Protein AF-A0A973BAA7-F1 (afdb_monomer)

pLDDT: mean 79.12, std 14.52, range [35.84, 94.5]

Secondary structure (DSSP, 8-state):
-HHHHHHHHHHHHHH-S-B---HHHHHHHHHHHHHHSSS-EEEEEETT-SSEEEEE----TT---S----GGGEEEEEEESEEEEEE-SSGGG-EEEEEE--HHHHHHHHHHH---EEEE-SSEEEEESB-

Foldseek 3Di:
DVVVVVVLVVLQVVPFPDFFDDPVLVLQLLVLCVVVDVFAKKWWDFSVDPDIDIDTRHNCPDDDDDDDPPLSGTFKIKRFQWDWDFDDPDPVPGDTDIDGDDQVVSVVSSVVSHDFDWDDDPTMIMTGRGD

Sequence (131 aa):
MERIDQKLDQLIKESFSASFMNNTKWLKLVERLTDAFDNPYVDYKLVTSSKIDNCFLFNDYYNWFYEPILFKEVEWVCFPKECEIIHGRRITRKIKKNYTQDIDQIEQIILEIGQFILEKTDDYLKVYAYR

Structure (mmCIF, N/CA/C/O backbone):
data_AF-A0A973BAA7-F1
#
_entry.id   AF-A0A973BAA7-F1
#
loop_
_atom_site.group_PDB
_atom_site.id
_atom_site.type_symbol
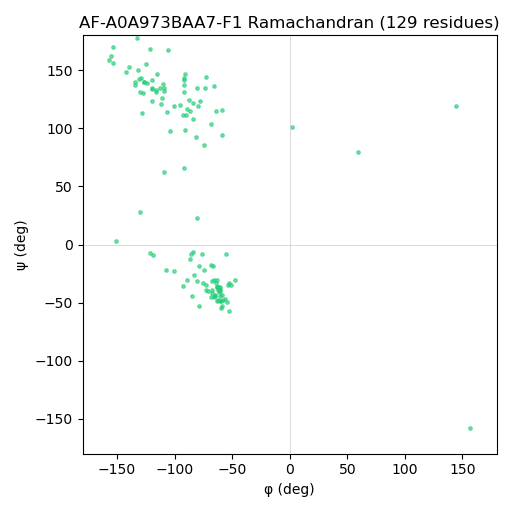_atom_site.label_atom_id
_atom_site.label_alt_id
_atom_site.label_comp_id
_atom_site.label_asym_id
_atom_site.label_entity_id
_atom_site.label_seq_id
_atom_site.pdbx_PDB_ins_code
_atom_site.Cartn_x
_atom_site.Cartn_y
_atom_site.Cartn_z
_atom_site.occupancy
_atom_site.B_iso_or_equiv
_atom_site.auth_seq_id
_atom_site.auth_comp_id
_atom_site.auth_asym_id
_atom_site.auth_atom_id
_atom_site.pdbx_PDB_model_num
ATOM 1 N N . MET A 1 1 ? -7.834 21.870 12.828 1.00 53.56 1 MET A N 1
ATOM 2 C CA . MET A 1 1 ? -7.253 20.514 12.754 1.00 53.56 1 MET A CA 1
ATOM 3 C C . MET A 1 1 ? -8.026 19.536 13.624 1.00 53.56 1 MET A C 1
ATOM 5 O O . MET A 1 1 ? -8.639 18.650 13.058 1.00 53.56 1 MET A O 1
ATOM 9 N N . GLU A 1 2 ? -8.161 19.773 14.931 1.00 56.31 2 GLU A N 1
ATOM 10 C CA . GLU A 1 2 ? -8.817 18.853 15.891 1.00 56.31 2 GLU A CA 1
ATOM 11 C C . GLU A 1 2 ? -10.242 18.384 15.509 1.00 56.31 2 GLU A C 1
ATOM 13 O O . GLU A 1 2 ? -10.629 17.244 15.742 1.00 56.31 2 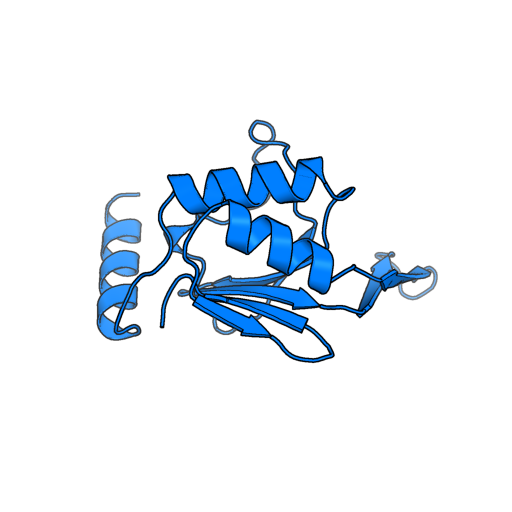GLU A O 1
ATOM 18 N N . ARG A 1 3 ? -11.020 19.241 14.836 1.00 58.44 3 ARG A N 1
ATOM 19 C CA . ARG A 1 3 ? -12.396 18.944 14.398 1.00 58.44 3 ARG A CA 1
ATOM 20 C C . ARG A 1 3 ? -12.491 18.081 13.128 1.00 58.44 3 ARG A C 1
ATOM 22 O O . ARG A 1 3 ? -13.567 17.568 12.835 1.00 58.44 3 ARG A O 1
ATOM 29 N N . ILE A 1 4 ? -11.412 17.992 12.347 1.00 64.25 4 ILE A N 1
ATOM 30 C CA . ILE A 1 4 ? -11.328 17.158 11.134 1.00 64.25 4 ILE A CA 1
ATOM 31 C C . ILE A 1 4 ? -10.937 15.737 11.542 1.00 64.25 4 ILE A C 1
ATOM 33 O O . ILE A 1 4 ? -11.614 14.797 11.138 1.00 64.25 4 ILE A O 1
ATOM 37 N N . ASP A 1 5 ? -9.959 15.603 12.441 1.00 69.69 5 ASP A N 1
ATOM 38 C CA . ASP A 1 5 ? -9.532 14.306 12.981 1.00 69.69 5 ASP A CA 1
ATOM 39 C C . ASP A 1 5 ? -10.678 13.566 13.683 1.00 69.69 5 ASP A C 1
ATOM 41 O O . ASP A 1 5 ? -10.910 12.393 13.417 1.00 69.69 5 ASP A O 1
ATOM 45 N N . GLN A 1 6 ? -11.477 14.262 14.499 1.00 74.38 6 GLN A N 1
ATOM 46 C CA . GLN A 1 6 ? -12.632 13.650 15.172 1.00 74.38 6 GLN A CA 1
ATOM 47 C C . GLN A 1 6 ? -13.698 13.136 14.193 1.00 74.38 6 GLN A C 1
ATOM 49 O O . GLN A 1 6 ? -14.319 12.103 14.437 1.00 74.38 6 GLN A O 1
ATOM 54 N N . LYS A 1 7 ? -13.916 13.849 13.080 1.00 79.62 7 LYS A N 1
ATOM 55 C CA . LYS A 1 7 ? -14.859 13.420 12.037 1.00 79.62 7 LYS A CA 1
ATOM 56 C C . LYS A 1 7 ? -14.329 12.218 11.266 1.00 79.62 7 LYS A C 1
ATOM 58 O O . LYS A 1 7 ? -15.108 11.323 10.955 1.00 79.62 7 LYS A O 1
ATOM 63 N N . LEU A 1 8 ? -13.029 12.199 10.977 1.00 79.81 8 LEU A N 1
ATOM 64 C CA . LEU A 1 8 ? -12.367 11.075 10.327 1.00 79.81 8 LEU A CA 1
ATOM 65 C C . LEU A 1 8 ? -12.434 9.823 11.208 1.00 79.81 8 LEU A C 1
ATOM 67 O O . LEU A 1 8 ? -12.871 8.777 10.743 1.00 79.81 8 LEU A O 1
ATOM 71 N N . ASP A 1 9 ? -12.094 9.945 12.492 1.00 81.00 9 ASP A N 1
ATOM 72 C CA . ASP A 1 9 ? -12.150 8.836 13.447 1.00 81.00 9 ASP A CA 1
ATOM 73 C C . ASP A 1 9 ? -13.575 8.274 13.589 1.00 81.00 9 ASP A C 1
ATOM 75 O O . ASP A 1 9 ? -13.758 7.062 13.713 1.00 81.00 9 ASP A O 1
ATOM 79 N N . GLN A 1 10 ? -14.597 9.137 13.565 1.00 84.25 10 GLN A N 1
ATOM 80 C CA . GLN A 1 10 ? -15.991 8.699 13.593 1.00 84.25 10 GLN A CA 1
ATOM 81 C C . GLN A 1 10 ? -16.388 7.976 12.301 1.00 84.25 10 GLN A C 1
ATOM 83 O O . GLN A 1 10 ? -16.960 6.891 12.366 1.00 84.25 10 GLN A O 1
ATOM 88 N N . LEU A 1 11 ? -16.024 8.524 11.140 1.00 84.19 11 LEU A N 1
ATOM 89 C CA . LEU A 1 11 ? -16.315 7.907 9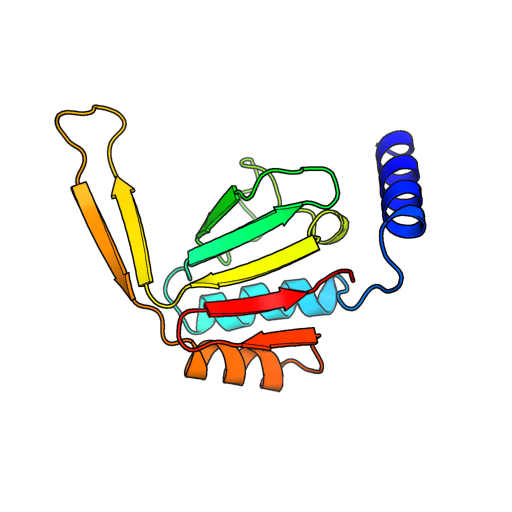.848 1.00 84.19 11 LEU A CA 1
ATOM 90 C C . LEU A 1 11 ? -15.629 6.542 9.703 1.00 84.19 11 LEU A C 1
ATOM 92 O O . LEU A 1 11 ? -16.250 5.601 9.210 1.00 84.19 11 LEU A O 1
ATOM 96 N N . ILE A 1 12 ? -14.391 6.411 10.193 1.00 84.12 12 ILE A N 1
ATOM 97 C CA . ILE A 1 12 ? -13.673 5.133 10.238 1.00 84.12 12 ILE A CA 1
ATOM 98 C C . ILE A 1 12 ? -14.447 4.116 11.083 1.00 84.12 12 ILE A C 1
ATOM 100 O O . ILE A 1 12 ? -14.668 2.996 10.635 1.00 84.12 12 ILE A O 1
ATOM 104 N N . LYS A 1 13 ? -14.892 4.506 12.285 1.00 84.12 13 LYS A N 1
ATOM 105 C CA . LYS A 1 13 ? -15.651 3.622 13.189 1.00 84.12 13 LYS A CA 1
ATOM 106 C C . LYS A 1 13 ? -17.005 3.192 12.627 1.00 84.12 13 LYS A C 1
ATOM 108 O O . LYS A 1 13 ? -17.466 2.103 12.945 1.00 84.12 13 LYS A O 1
ATOM 113 N N . GLU A 1 14 ? -17.659 4.056 11.856 1.00 86.31 14 GLU A N 1
ATOM 114 C CA . GLU A 1 14 ? -18.967 3.769 11.259 1.00 86.31 14 GLU A CA 1
ATOM 115 C C . GLU A 1 14 ? -18.854 2.907 9.994 1.00 86.31 14 GLU A C 1
ATOM 117 O O . GLU A 1 14 ? -19.751 2.113 9.717 1.00 86.31 14 GLU A O 1
ATOM 122 N N . SER A 1 15 ? -17.760 3.052 9.239 1.00 83.88 15 SER A N 1
ATOM 123 C CA . SER A 1 15 ? -17.612 2.447 7.907 1.00 83.88 15 SER A CA 1
ATOM 124 C C . SER A 1 15 ? -16.775 1.168 7.889 1.00 83.88 15 SER A C 1
ATOM 126 O O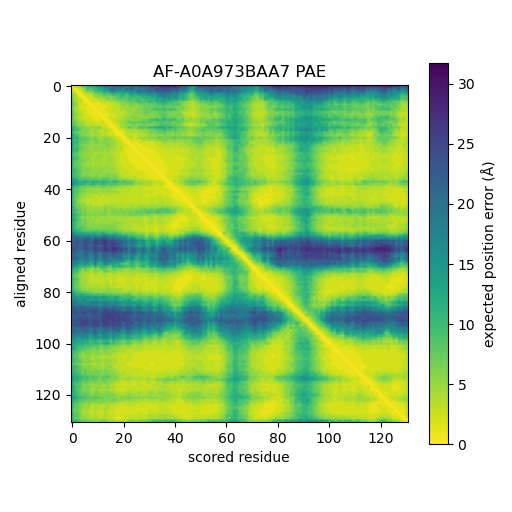 . SER A 1 15 ? -16.925 0.373 6.964 1.00 83.88 15 SER A O 1
ATOM 128 N N . PHE A 1 16 ? -15.908 0.957 8.884 1.00 86.19 16 PHE A N 1
ATOM 129 C CA . PHE A 1 16 ? -14.979 -0.172 8.922 1.00 86.19 16 PHE A CA 1
ATOM 130 C C . PHE A 1 16 ? -15.053 -0.916 10.250 1.00 86.19 16 PHE A C 1
ATOM 132 O O . PHE A 1 16 ? -15.198 -0.336 11.325 1.00 86.19 16 PHE A O 1
ATOM 139 N N . SER A 1 17 ? -14.912 -2.233 10.166 1.00 82.62 17 SER A N 1
ATOM 140 C CA . SER A 1 17 ? -14.945 -3.136 11.312 1.00 82.62 17 SER A CA 1
ATOM 141 C C . SER A 1 17 ? -13.597 -3.238 12.029 1.00 82.62 17 SER A C 1
ATOM 143 O O . SER A 1 17 ? -13.554 -3.540 13.224 1.00 82.62 17 SER A O 1
ATOM 145 N N . ALA A 1 18 ? -12.494 -2.987 11.316 1.00 82.94 18 ALA A N 1
ATOM 146 C CA . ALA A 1 18 ? -11.147 -3.127 11.846 1.00 82.94 18 ALA A CA 1
ATOM 147 C C . ALA A 1 18 ? -10.116 -2.226 11.142 1.00 82.94 18 ALA A C 1
ATOM 149 O O . ALA A 1 18 ? -10.264 -1.842 9.982 1.00 82.94 18 ALA A O 1
ATOM 150 N N . SER A 1 19 ? -9.031 -1.930 11.868 1.00 85.50 19 SER A N 1
ATOM 151 C CA . SER A 1 19 ? -7.839 -1.235 11.373 1.00 85.50 19 SER A CA 1
ATOM 152 C C . SER A 1 19 ? -6.627 -2.163 11.453 1.00 85.50 19 SER A C 1
ATOM 154 O O . SER A 1 19 ? -6.381 -2.789 12.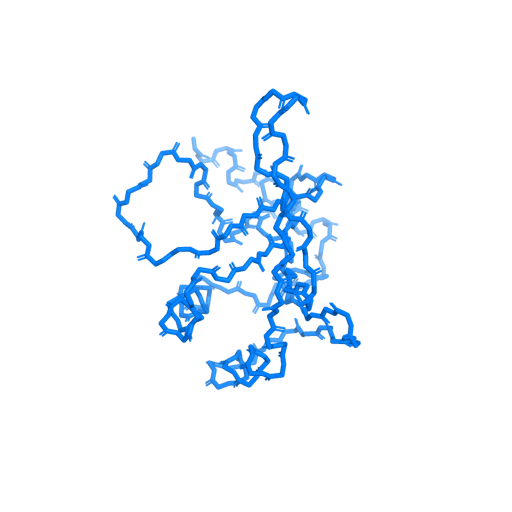486 1.00 85.50 19 SER A O 1
ATOM 156 N N . PHE A 1 20 ? -5.866 -2.250 10.363 1.00 85.06 20 PHE A N 1
ATOM 157 C CA . PHE A 1 20 ? -4.741 -3.183 10.209 1.00 85.06 20 PHE A CA 1
ATOM 158 C C . PHE A 1 20 ? -3.394 -2.483 9.998 1.00 85.06 20 PHE A C 1
ATOM 160 O O . PHE A 1 20 ? -2.336 -3.124 10.051 1.00 85.06 20 PHE A O 1
ATOM 167 N N . MET A 1 21 ? -3.425 -1.164 9.803 1.00 82.38 21 MET A N 1
ATOM 168 C CA . MET A 1 21 ? -2.267 -0.332 9.505 1.00 82.38 21 MET A CA 1
ATOM 169 C C . MET A 1 21 ? -2.077 0.738 10.581 1.00 82.38 21 MET A C 1
ATOM 171 O O . MET A 1 21 ? -3.015 1.427 10.967 1.00 82.38 21 MET A O 1
ATOM 175 N N . ASN A 1 22 ? -0.839 0.899 11.045 1.00 81.44 22 ASN A N 1
ATOM 176 C CA . ASN A 1 22 ? -0.430 2.009 11.906 1.00 81.44 22 ASN A CA 1
ATOM 177 C C . ASN A 1 22 ? 0.700 2.800 11.232 1.00 81.44 22 ASN A C 1
ATOM 179 O O . ASN A 1 22 ? 1.281 2.325 10.254 1.00 81.44 22 ASN A O 1
ATOM 183 N N . ASN A 1 23 ? 1.038 3.980 11.764 1.00 77.75 23 ASN A N 1
ATOM 184 C CA . ASN A 1 23 ? 2.056 4.855 11.173 1.00 77.75 23 ASN A CA 1
ATOM 185 C C . ASN A 1 23 ? 3.365 4.097 10.988 1.00 77.75 23 ASN A C 1
ATOM 187 O O . ASN A 1 23 ? 3.916 4.099 9.905 1.00 77.75 23 ASN A O 1
ATOM 191 N N . THR A 1 24 ? 3.853 3.404 12.015 1.00 82.62 24 THR A N 1
ATOM 192 C CA . THR A 1 24 ? 5.146 2.716 11.946 1.00 82.62 24 THR A CA 1
ATOM 193 C C . THR A 1 24 ? 5.187 1.655 10.846 1.00 82.62 24 THR A C 1
ATOM 195 O O . THR A 1 24 ? 6.195 1.551 10.154 1.00 82.62 24 THR A O 1
ATOM 198 N N . LYS A 1 25 ? 4.107 0.884 10.655 1.00 84.38 25 LYS A N 1
ATOM 199 C CA . LYS A 1 25 ? 3.998 -0.085 9.556 1.00 84.38 25 LYS A CA 1
ATOM 200 C C . LYS A 1 25 ? 3.963 0.611 8.201 1.00 84.38 25 LYS A C 1
ATOM 202 O O . LYS A 1 25 ? 4.687 0.192 7.309 1.00 84.38 25 LYS A O 1
ATOM 207 N N . TRP A 1 26 ? 3.168 1.672 8.068 1.00 83.94 26 TRP A N 1
ATOM 208 C CA . TRP A 1 26 ? 3.075 2.456 6.837 1.00 83.94 26 TRP A CA 1
ATOM 209 C C . TRP A 1 26 ? 4.419 3.079 6.456 1.00 83.94 26 TRP A C 1
ATOM 211 O O . TRP A 1 26 ? 4.846 2.985 5.312 1.00 83.94 26 TRP A O 1
ATOM 221 N N . LEU A 1 27 ? 5.121 3.650 7.435 1.00 82.81 27 LEU A N 1
ATOM 222 C CA . LEU A 1 27 ? 6.404 4.298 7.207 1.00 82.81 27 LEU A CA 1
ATOM 223 C C . LEU A 1 27 ? 7.440 3.297 6.681 1.00 82.81 27 LEU A C 1
ATOM 225 O O . LEU A 1 27 ? 8.073 3.548 5.659 1.00 82.81 27 LEU A O 1
ATOM 229 N N . LYS A 1 28 ? 7.537 2.136 7.343 1.00 87.06 28 LYS A N 1
ATOM 230 C CA . LYS A 1 28 ? 8.416 1.032 6.934 1.00 87.06 28 LYS A CA 1
ATOM 231 C C . LYS A 1 28 ? 8.036 0.450 5.576 1.00 87.06 28 LYS A C 1
ATOM 233 O O . LYS A 1 28 ? 8.922 0.050 4.833 1.00 87.06 28 LYS A O 1
ATOM 238 N N . LEU A 1 29 ? 6.738 0.372 5.274 1.00 87.50 29 LEU A N 1
ATOM 239 C CA . LEU A 1 29 ? 6.232 -0.075 3.977 1.00 87.50 29 LEU A CA 1
ATOM 240 C C . LEU A 1 29 ? 6.753 0.829 2.864 1.00 87.50 29 LEU A C 1
ATOM 242 O O . LEU A 1 29 ? 7.375 0.333 1.931 1.00 87.50 29 LEU A O 1
ATOM 246 N N . VAL A 1 30 ? 6.533 2.140 2.993 1.00 85.19 30 VAL A N 1
ATOM 247 C CA . VAL A 1 30 ? 6.999 3.120 2.008 1.00 85.19 30 VAL A CA 1
ATOM 248 C C . VAL A 1 30 ? 8.514 3.032 1.867 1.00 85.19 30 VAL A C 1
ATOM 250 O O . VAL A 1 30 ? 8.976 2.782 0.764 1.00 85.19 30 VAL A O 1
ATOM 253 N N . GLU A 1 31 ? 9.256 3.120 2.975 1.00 85.56 31 GLU A N 1
ATOM 254 C CA . GLU A 1 31 ? 10.725 3.064 2.999 1.00 85.56 31 GLU A CA 1
ATOM 255 C C . GLU A 1 31 ? 11.265 1.824 2.267 1.00 85.56 31 GLU A C 1
ATOM 257 O O . GLU A 1 31 ? 11.964 1.948 1.263 1.00 85.56 31 GLU A O 1
ATOM 262 N N . ARG A 1 32 ? 10.856 0.619 2.689 1.00 89.75 32 ARG A N 1
ATOM 263 C CA . ARG A 1 32 ? 11.355 -0.648 2.129 1.00 89.75 32 ARG A CA 1
ATOM 264 C C . ARG A 1 32 ? 11.008 -0.830 0.655 1.00 89.75 32 ARG A C 1
ATOM 266 O O . ARG A 1 32 ? 11.812 -1.390 -0.084 1.00 89.75 32 ARG A O 1
ATOM 273 N N . LEU A 1 33 ? 9.824 -0.388 0.230 1.00 88.19 33 LEU A N 1
ATOM 274 C CA . LEU A 1 33 ? 9.421 -0.482 -1.172 1.00 88.19 33 LEU A CA 1
ATOM 275 C C . LEU A 1 33 ? 10.177 0.523 -2.040 1.00 88.19 33 LEU A C 1
ATOM 277 O O . LEU A 1 33 ? 10.588 0.174 -3.139 1.00 88.19 33 LEU A O 1
ATOM 281 N N . THR A 1 34 ? 10.409 1.738 -1.549 1.00 86.50 34 THR A N 1
ATOM 282 C CA . THR A 1 34 ? 11.179 2.755 -2.280 1.00 86.50 34 THR A CA 1
ATOM 283 C C . THR A 1 34 ? 12.686 2.494 -2.288 1.00 86.50 34 THR A C 1
ATOM 285 O O . THR A 1 34 ? 13.375 2.975 -3.179 1.00 86.50 34 THR A O 1
ATOM 288 N N . ASP A 1 35 ? 13.200 1.710 -1.337 1.00 88.19 35 ASP A N 1
ATOM 289 C CA . ASP A 1 35 ? 14.587 1.230 -1.357 1.00 88.19 35 ASP A CA 1
ATOM 290 C C . ASP A 1 35 ? 14.786 0.097 -2.377 1.00 88.19 35 ASP A C 1
ATOM 292 O O . ASP A 1 35 ? 15.865 -0.050 -2.952 1.00 88.19 35 ASP A O 1
ATOM 296 N N . ALA A 1 36 ? 13.757 -0.731 -2.583 1.00 87.75 36 ALA A N 1
ATOM 297 C CA . ALA A 1 36 ? 13.812 -1.885 -3.479 1.00 87.75 36 ALA A CA 1
ATOM 298 C C . ALA A 1 36 ? 13.426 -1.555 -4.928 1.00 87.75 36 ALA A C 1
ATOM 300 O O . ALA A 1 36 ? 13.936 -2.188 -5.854 1.00 87.75 36 ALA A O 1
ATOM 301 N N . PHE A 1 37 ? 12.538 -0.581 -5.129 1.00 85.25 37 PHE A N 1
ATOM 302 C CA . PHE A 1 37 ? 12.011 -0.201 -6.436 1.00 85.25 37 PHE A CA 1
ATOM 303 C C . PHE A 1 37 ? 12.182 1.295 -6.684 1.00 85.25 37 PHE A C 1
ATOM 305 O O . PHE A 1 37 ? 11.926 2.119 -5.808 1.00 85.25 37 PHE A O 1
ATOM 312 N N . ASP A 1 38 ? 12.545 1.650 -7.918 1.00 79.94 38 ASP A N 1
ATOM 313 C CA . ASP A 1 38 ? 12.632 3.044 -8.355 1.00 79.94 38 ASP A CA 1
ATOM 314 C C . ASP A 1 38 ? 11.222 3.615 -8.575 1.00 79.94 38 ASP A C 1
ATOM 316 O O . ASP A 1 38 ? 10.671 3.581 -9.676 1.00 79.94 38 ASP A O 1
ATOM 320 N N . ASN A 1 39 ? 10.639 4.111 -7.484 1.00 77.38 39 ASN A N 1
ATOM 321 C CA . ASN A 1 39 ? 9.319 4.733 -7.386 1.00 77.38 39 ASN A CA 1
ATOM 322 C C . ASN A 1 39 ? 8.171 3.802 -7.817 1.00 77.38 39 ASN A C 1
ATOM 324 O O . ASN A 1 39 ? 7.670 3.913 -8.939 1.00 77.38 39 ASN A O 1
ATOM 328 N N . PRO A 1 40 ? 7.725 2.877 -6.946 1.00 84.88 40 PRO A N 1
ATOM 329 C CA . PRO A 1 40 ? 6.638 1.968 -7.279 1.00 84.88 40 PRO A CA 1
ATOM 330 C C . PRO A 1 40 ? 5.320 2.727 -7.469 1.00 84.88 40 PRO A C 1
ATOM 332 O O . PRO A 1 40 ? 4.977 3.627 -6.701 1.00 84.88 40 PRO A O 1
ATOM 335 N N . TYR A 1 41 ? 4.580 2.365 -8.511 1.00 86.94 41 TYR A N 1
ATOM 336 C CA . TYR A 1 41 ? 3.277 2.936 -8.823 1.00 86.94 41 TYR A CA 1
ATOM 337 C C . TYR A 1 41 ? 2.192 2.287 -7.970 1.00 86.94 41 TYR A C 1
ATOM 339 O O . TYR A 1 41 ? 2.124 1.058 -7.863 1.00 86.94 41 TYR A O 1
ATOM 347 N N . VAL A 1 42 ? 1.318 3.121 -7.413 1.00 88.19 42 VAL A N 1
ATOM 348 C CA . VAL A 1 42 ? 0.209 2.688 -6.575 1.00 88.19 42 VAL A CA 1
ATOM 349 C C . VAL A 1 42 ? -1.090 3.383 -6.940 1.00 88.19 42 VAL A C 1
ATOM 351 O O . VAL A 1 42 ? -1.135 4.597 -7.139 1.00 88.19 42 VAL A O 1
ATOM 354 N N . ASP A 1 43 ? -2.161 2.602 -6.924 1.00 89.62 43 ASP A N 1
ATOM 355 C CA . ASP A 1 43 ? -3.518 3.105 -6.782 1.00 89.62 43 ASP A CA 1
ATOM 356 C C . ASP A 1 43 ? -3.874 3.116 -5.296 1.00 89.62 43 ASP A C 1
ATOM 358 O O . ASP A 1 43 ? -3.524 2.199 -4.552 1.00 89.62 43 ASP A O 1
ATOM 362 N N . TYR A 1 44 ? -4.593 4.126 -4.833 1.00 88.38 44 TYR A N 1
ATOM 363 C CA . TYR A 1 44 ? -5.046 4.192 -3.452 1.00 88.38 44 TYR A CA 1
ATOM 364 C C . TYR A 1 44 ? -6.466 4.729 -3.371 1.00 88.38 44 TYR A C 1
ATOM 366 O O . TYR A 1 44 ? -6.933 5.504 -4.210 1.00 88.38 44 TYR A O 1
ATOM 374 N N . LYS A 1 45 ? -7.160 4.317 -2.3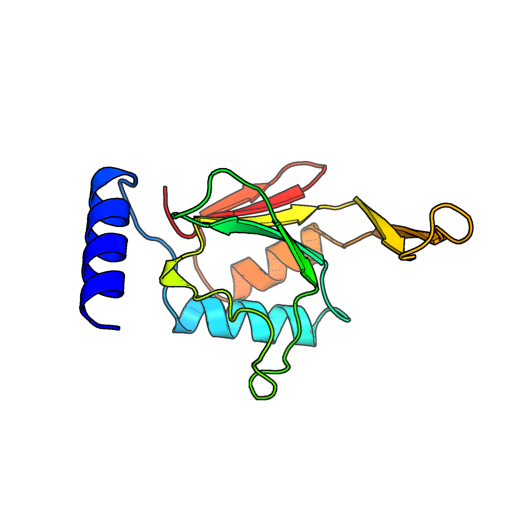15 1.00 89.31 45 LYS A N 1
ATOM 375 C CA . LYS A 1 45 ? -8.467 4.856 -1.962 1.00 89.31 45 LYS A CA 1
ATOM 376 C C . LYS A 1 45 ? -8.390 5.474 -0.586 1.00 89.31 45 LYS A C 1
ATOM 378 O O . LYS A 1 45 ? -7.841 4.871 0.336 1.00 89.31 45 LYS A O 1
ATOM 383 N N . LEU A 1 46 ? -8.956 6.667 -0.457 1.00 87.50 46 LEU A N 1
ATOM 384 C CA . LEU A 1 46 ? -9.093 7.317 0.834 1.00 87.50 46 LEU A CA 1
ATOM 385 C C . LEU A 1 46 ? -10.437 6.967 1.468 1.00 87.50 46 LEU A C 1
ATOM 387 O O . LEU A 1 46 ? -11.457 6.933 0.794 1.00 87.50 46 LEU A O 1
ATOM 391 N N . VAL A 1 47 ? -10.453 6.810 2.783 1.00 85.88 47 VAL A N 1
ATOM 392 C CA . VAL A 1 47 ? -11.633 6.623 3.628 1.00 85.88 47 VAL A CA 1
ATOM 393 C C . VAL A 1 47 ? -12.673 7.730 3.400 1.00 85.88 47 VAL A C 1
ATOM 395 O O . VAL A 1 47 ? -13.876 7.490 3.434 1.00 85.88 47 VAL A O 1
ATOM 398 N N . THR A 1 48 ? -12.219 8.955 3.130 1.00 82.50 48 THR A N 1
ATOM 399 C CA . THR A 1 48 ? -13.077 10.126 2.895 1.00 82.50 48 THR A CA 1
ATOM 400 C C . THR A 1 48 ? -13.547 10.269 1.447 1.00 82.50 48 THR A C 1
ATOM 402 O O . THR A 1 48 ? -14.391 11.121 1.162 1.00 82.50 48 THR A O 1
ATOM 405 N N . SER A 1 49 ? -13.019 9.461 0.523 1.00 82.25 49 SER A N 1
ATOM 406 C CA . SER A 1 49 ? -13.247 9.600 -0.913 1.00 82.25 49 SER A CA 1
ATOM 407 C C . SER A 1 49 ? -13.810 8.321 -1.522 1.00 82.25 49 SER A C 1
ATOM 409 O O . SER A 1 49 ? -13.380 7.205 -1.253 1.00 82.25 49 SER A O 1
ATOM 411 N N . SER A 1 50 ? -14.767 8.482 -2.431 1.00 82.75 50 SER A N 1
ATOM 412 C CA . SER A 1 50 ? -15.239 7.381 -3.279 1.00 82.75 50 SER A CA 1
ATOM 413 C C . SER A 1 50 ? -14.371 7.179 -4.524 1.00 82.75 50 SER A C 1
ATOM 415 O O . SER A 1 50 ? -14.596 6.233 -5.277 1.00 82.75 50 SER A O 1
ATOM 417 N N . LYS A 1 51 ? -13.398 8.067 -4.764 1.00 86.50 51 LYS A N 1
ATOM 418 C CA . LYS A 1 51 ? -12.510 8.015 -5.925 1.00 86.50 51 LYS A CA 1
ATOM 419 C C . LYS A 1 51 ? -11.258 7.205 -5.612 1.00 86.50 51 LYS A C 1
ATOM 421 O O . LYS A 1 51 ? -10.769 7.219 -4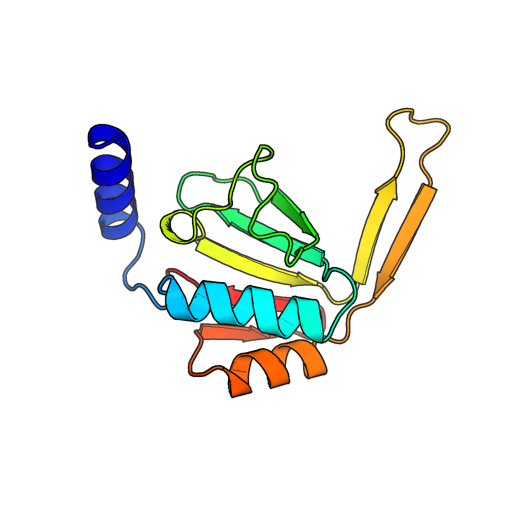.486 1.00 86.50 51 LYS A O 1
ATOM 426 N N . ILE A 1 52 ? -10.768 6.524 -6.641 1.00 87.56 52 ILE A N 1
ATOM 427 C CA . ILE A 1 52 ? -9.457 5.885 -6.645 1.00 87.56 52 ILE A CA 1
ATOM 428 C C . ILE A 1 52 ? -8.505 6.882 -7.292 1.00 87.56 52 ILE A C 1
ATOM 430 O O . ILE A 1 52 ? -8.724 7.289 -8.437 1.00 87.56 52 ILE A O 1
ATOM 434 N N . ASP A 1 53 ? -7.493 7.281 -6.538 1.00 85.19 53 ASP A N 1
ATOM 435 C CA . ASP A 1 53 ? -6.402 8.119 -7.013 1.00 85.19 53 ASP A CA 1
ATOM 436 C C . ASP A 1 53 ? -5.147 7.262 -7.185 1.00 85.19 53 ASP A C 1
ATOM 438 O O . ASP A 1 53 ? -5.103 6.102 -6.775 1.00 85.19 53 ASP A O 1
ATOM 442 N N . ASN A 1 54 ? -4.136 7.814 -7.848 1.00 85.19 54 ASN A N 1
ATOM 443 C CA . ASN A 1 54 ? -2.895 7.104 -8.108 1.00 85.19 54 ASN A CA 1
ATOM 444 C C . ASN A 1 54 ? -1.688 8.019 -7.992 1.00 85.19 54 ASN A C 1
ATOM 446 O O . ASN A 1 54 ? -1.754 9.218 -8.274 1.00 85.19 54 ASN A O 1
ATOM 450 N N . CYS A 1 55 ? -0.573 7.441 -7.572 1.00 82.38 55 CYS A N 1
ATOM 451 C CA . CYS A 1 55 ? 0.695 8.135 -7.470 1.00 8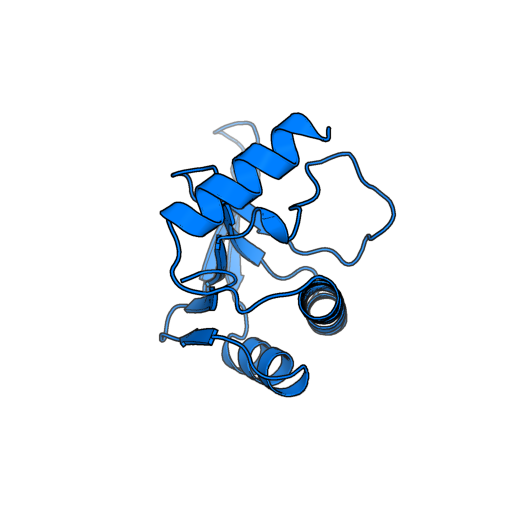2.38 55 CYS A CA 1
ATOM 452 C C . CYS A 1 55 ? 1.857 7.151 -7.598 1.00 82.38 55 CYS A C 1
ATOM 454 O O . CYS A 1 55 ? 1.692 5.935 -7.586 1.00 82.38 55 CYS A O 1
ATOM 456 N N . PHE A 1 56 ? 3.055 7.700 -7.725 1.00 82.56 56 PHE A N 1
ATOM 457 C CA . PHE A 1 56 ? 4.263 6.941 -7.456 1.00 82.56 56 PHE A CA 1
ATOM 458 C C . PHE A 1 56 ? 4.638 7.143 -5.990 1.00 82.56 56 PHE A C 1
ATOM 460 O O . PHE A 1 56 ? 4.555 8.265 -5.481 1.00 82.56 56 PHE A O 1
ATOM 467 N N . LEU A 1 57 ? 5.037 6.071 -5.312 1.00 79.88 57 LEU A N 1
ATOM 468 C CA . LEU A 1 57 ? 5.623 6.157 -3.983 1.00 79.88 57 LEU A CA 1
ATOM 469 C C . LEU A 1 57 ? 7.041 6.711 -4.097 1.00 79.88 57 LEU A C 1
ATOM 471 O O . LEU A 1 57 ? 7.821 6.264 -4.930 1.00 79.88 57 LEU A O 1
ATOM 475 N N . PHE A 1 58 ? 7.378 7.655 -3.225 1.00 75.00 58 PHE A N 1
ATOM 476 C CA . PHE A 1 58 ? 8.707 8.250 -3.132 1.00 75.00 58 PHE A CA 1
ATOM 477 C C . PHE A 1 58 ? 9.160 8.238 -1.672 1.00 75.00 58 PHE A C 1
ATOM 479 O O . PHE A 1 58 ? 8.354 8.509 -0.780 1.00 75.00 58 PHE A O 1
ATOM 486 N N . ASN A 1 59 ? 10.452 7.996 -1.429 1.00 67.62 59 ASN A N 1
ATOM 487 C CA . ASN A 1 59 ? 11.049 8.065 -0.086 1.00 67.62 59 ASN A CA 1
ATOM 488 C C . ASN A 1 59 ? 11.369 9.507 0.354 1.00 67.62 59 ASN A C 1
ATOM 490 O O . ASN A 1 59 ? 12.256 9.740 1.173 1.00 67.62 59 ASN A O 1
ATOM 494 N N . ASP A 1 60 ? 10.711 10.512 -0.225 1.00 58.12 60 ASP A N 1
ATOM 495 C CA . ASP A 1 60 ? 11.076 11.911 -0.005 1.00 58.12 60 ASP A CA 1
ATOM 496 C C . ASP A 1 60 ? 10.268 12.482 1.169 1.00 58.12 60 ASP A C 1
ATOM 498 O O . ASP A 1 60 ? 9.409 13.353 1.031 1.00 58.12 60 ASP A O 1
ATOM 502 N N . TYR A 1 61 ? 10.547 11.941 2.361 1.00 52.91 61 TYR A N 1
ATOM 503 C CA . TYR A 1 61 ? 9.897 12.267 3.638 1.00 52.91 61 TYR A CA 1
ATOM 504 C C . TYR A 1 61 ? 9.928 13.753 4.032 1.00 52.91 61 TYR A C 1
ATOM 506 O O . TYR A 1 61 ? 9.289 14.124 5.012 1.00 52.91 61 TYR A O 1
ATOM 514 N N . TYR A 1 62 ? 10.660 14.606 3.309 1.00 44.69 62 TYR A N 1
ATOM 515 C CA . TYR A 1 62 ? 10.920 15.994 3.700 1.00 44.69 62 TYR A CA 1
ATOM 516 C C . TYR A 1 62 ? 10.453 17.073 2.707 1.00 44.69 62 TYR A C 1
ATOM 518 O O . TYR A 1 62 ? 10.460 18.246 3.078 1.00 44.69 62 TYR A O 1
ATOM 526 N N . ASN A 1 63 ? 9.973 16.734 1.502 1.00 40.66 63 ASN A N 1
ATOM 527 C CA . ASN A 1 63 ? 9.490 17.722 0.519 1.00 40.66 63 ASN A CA 1
ATOM 528 C C . ASN A 1 63 ? 7.960 17.675 0.350 1.00 40.66 63 ASN A C 1
ATOM 530 O O . ASN A 1 63 ? 7.417 17.390 -0.717 1.00 40.66 63 ASN A O 1
ATOM 534 N N . TRP A 1 64 ? 7.241 17.969 1.434 1.00 40.81 64 TRP A N 1
ATOM 535 C CA . TRP A 1 64 ? 5.778 17.978 1.479 1.00 40.81 64 TRP A CA 1
ATOM 536 C C . TRP A 1 64 ? 5.167 19.296 0.977 1.00 40.81 64 TRP A C 1
ATOM 538 O O . TRP A 1 64 ? 5.188 20.294 1.690 1.00 40.81 64 TRP A O 1
ATOM 548 N N . PHE A 1 65 ? 4.541 19.283 -0.207 1.00 35.84 65 PHE A N 1
ATOM 549 C CA . PHE A 1 65 ? 3.418 20.191 -0.530 1.00 35.84 65 PHE A CA 1
ATOM 550 C C . PHE A 1 65 ? 2.403 19.639 -1.552 1.00 35.84 65 PHE A C 1
ATOM 552 O O . PHE A 1 65 ? 1.446 20.333 -1.891 1.00 35.84 6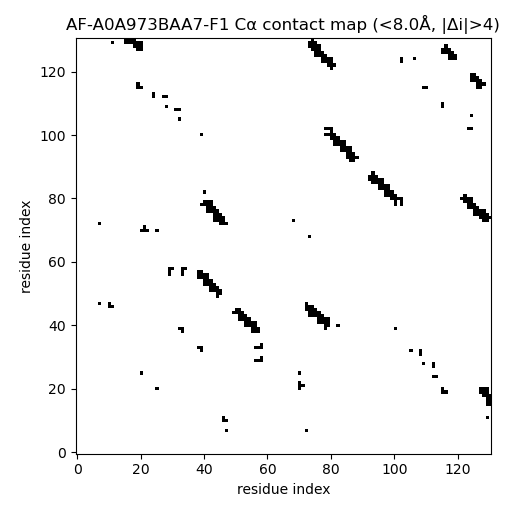5 PHE A O 1
ATOM 559 N N . TYR A 1 66 ? 2.556 18.396 -2.014 1.00 42.12 66 TYR A N 1
ATOM 560 C CA . TYR A 1 66 ? 1.479 17.658 -2.678 1.00 42.12 66 TYR A CA 1
ATOM 561 C C . TYR A 1 66 ? 0.988 16.597 -1.698 1.00 42.12 66 TYR A C 1
ATOM 563 O O . TYR A 1 66 ? 1.781 15.766 -1.273 1.00 42.12 66 TYR A O 1
ATOM 571 N N . GLU A 1 67 ? -0.266 16.763 -1.268 1.00 45.94 67 GLU A N 1
ATOM 572 C CA . GLU A 1 67 ? -1.036 15.969 -0.299 1.00 45.94 67 GLU A CA 1
ATOM 573 C C . GLU A 1 67 ? -0.270 14.801 0.341 1.00 45.94 67 GLU A C 1
ATOM 575 O O . GLU A 1 67 ? -0.133 13.746 -0.284 1.00 45.94 67 GLU A O 1
ATOM 580 N N . PRO A 1 68 ? 0.225 14.945 1.589 1.00 47.91 68 PRO A N 1
ATOM 581 C CA . PRO A 1 68 ? 0.651 13.773 2.325 1.00 47.91 68 PRO A CA 1
ATOM 582 C C . PRO A 1 68 ? -0.576 12.879 2.414 1.00 47.91 68 PRO A C 1
ATOM 584 O O . PRO A 1 68 ? -1.580 13.270 3.006 1.00 47.91 68 PRO A O 1
ATOM 587 N N . ILE A 1 69 ? -0.505 11.700 1.804 1.00 54.22 69 ILE A N 1
ATOM 588 C CA . ILE A 1 69 ? -1.447 10.632 2.089 1.00 54.22 69 ILE A CA 1
ATOM 589 C C . ILE A 1 69 ? -1.297 10.375 3.592 1.00 54.22 69 ILE A C 1
ATOM 591 O O . ILE A 1 69 ? -0.371 9.690 4.038 1.00 54.22 69 ILE A O 1
ATOM 595 N N . LEU A 1 70 ? -2.137 11.017 4.407 1.00 60.22 70 LEU A N 1
ATOM 596 C CA . LEU A 1 70 ? -2.159 10.772 5.834 1.00 60.22 70 LEU A CA 1
ATOM 597 C C . LEU A 1 70 ? -2.593 9.320 5.948 1.00 60.22 70 LEU A C 1
ATOM 599 O O . LEU A 1 70 ? -3.696 8.971 5.552 1.00 60.22 70 LEU A O 1
ATOM 603 N N . PHE A 1 71 ? -1.718 8.459 6.460 1.00 68.25 71 PHE A N 1
ATOM 604 C CA . PHE A 1 71 ? -1.978 7.021 6.581 1.00 68.25 71 PHE A CA 1
ATOM 605 C C . PHE A 1 71 ? -3.361 6.711 7.195 1.00 68.25 71 PHE A C 1
ATOM 607 O O . PHE A 1 71 ? -3.960 5.694 6.863 1.00 68.25 71 PHE A O 1
ATOM 614 N N . LYS A 1 72 ? -3.883 7.589 8.075 1.00 71.88 72 LYS A N 1
ATOM 615 C CA . LYS A 1 72 ? -5.219 7.450 8.676 1.00 71.88 72 LYS A CA 1
ATOM 616 C C . LYS A 1 72 ? -6.343 7.518 7.657 1.00 71.88 72 LYS A C 1
ATOM 618 O O . LYS A 1 72 ? -7.395 6.940 7.892 1.00 71.88 72 LYS A O 1
ATOM 623 N N . GLU A 1 73 ? -6.135 8.260 6.584 1.00 78.81 73 GLU A N 1
ATOM 624 C CA . GLU A 1 73 ? -7.105 8.481 5.528 1.00 78.81 73 GLU A CA 1
ATOM 625 C C . GLU A 1 73 ? -7.044 7.388 4.472 1.00 78.81 73 GLU A C 1
ATOM 627 O O . GLU A 1 73 ? -7.959 7.321 3.673 1.00 78.81 73 GLU A O 1
ATOM 632 N N . VAL A 1 74 ? -6.029 6.521 4.447 1.00 84.75 74 VAL A N 1
ATOM 633 C CA . VAL A 1 74 ? -5.934 5.439 3.457 1.00 84.75 74 VAL A CA 1
ATOM 634 C C . VAL A 1 74 ? -6.852 4.296 3.842 1.00 84.75 74 VAL A C 1
ATOM 636 O O . VAL A 1 74 ? -6.703 3.730 4.914 1.00 84.75 74 VAL A O 1
ATOM 639 N N . GLU A 1 75 ? -7.758 3.913 2.951 1.00 89.06 75 GLU A N 1
ATOM 640 C CA . GLU A 1 75 ? -8.553 2.689 3.065 1.00 89.06 75 GLU A CA 1
ATOM 641 C C . GLU A 1 75 ? -7.729 1.471 2.637 1.00 89.06 75 GLU A C 1
ATOM 643 O O . GLU A 1 75 ? -7.581 0.503 3.386 1.00 89.06 75 GLU A O 1
ATOM 648 N N . TRP A 1 76 ? -7.148 1.545 1.441 1.00 92.06 76 TRP A N 1
ATOM 649 C CA . TRP A 1 76 ? -6.259 0.534 0.882 1.00 92.06 76 TRP A CA 1
ATOM 650 C C . TRP A 1 76 ? -5.321 1.144 -0.160 1.00 92.06 76 TRP A C 1
ATOM 652 O O . TRP A 1 76 ? -5.579 2.220 -0.706 1.00 92.06 76 TRP A O 1
ATOM 662 N N . VAL A 1 77 ? -4.245 0.414 -0.446 1.00 91.00 77 VAL A N 1
ATOM 663 C CA . VAL A 1 77 ? -3.262 0.710 -1.496 1.00 91.00 77 VAL A CA 1
ATOM 664 C C . VAL A 1 77 ? -3.111 -0.514 -2.376 1.00 91.00 77 VAL A C 1
ATOM 666 O O . VAL A 1 77 ? -3.123 -1.633 -1.878 1.00 91.00 77 VAL A O 1
ATOM 669 N N . CYS A 1 78 ? -2.993 -0.321 -3.677 1.00 92.12 78 CYS A N 1
ATOM 670 C CA . CYS A 1 78 ? -2.957 -1.373 -4.671 1.00 92.12 78 CYS A CA 1
ATOM 671 C C . CYS A 1 78 ? -1.767 -1.165 -5.604 1.00 92.12 78 CYS A C 1
ATOM 673 O O . CYS A 1 78 ? -1.558 -0.077 -6.130 1.00 92.12 78 CYS A O 1
ATOM 675 N N . PHE A 1 79 ? -1.004 -2.230 -5.805 1.00 91.94 79 PHE A N 1
ATOM 676 C CA . PHE A 1 79 ? 0.141 -2.319 -6.693 1.00 91.94 79 PHE A CA 1
ATOM 677 C C . PHE A 1 79 ? -0.293 -3.093 -7.940 1.00 91.94 79 PHE A C 1
ATOM 679 O O . PHE A 1 79 ? -0.364 -4.326 -7.888 1.00 91.94 79 PHE A O 1
ATOM 686 N N . PRO A 1 80 ? -0.647 -2.410 -9.039 1.00 91.31 80 PRO A N 1
ATOM 687 C CA . PRO A 1 80 ? -0.972 -3.082 -10.288 1.00 91.31 80 PRO A CA 1
ATOM 688 C C . PRO A 1 80 ? 0.297 -3.631 -10.953 1.00 91.31 80 PRO A C 1
ATOM 690 O O . PRO A 1 80 ? 1.360 -3.000 -10.916 1.00 91.31 80 PRO A O 1
ATOM 693 N N . LYS A 1 81 ? 0.167 -4.795 -11.595 1.00 91.12 81 LYS A N 1
ATOM 694 C CA . LYS A 1 81 ? 1.241 -5.465 -12.342 1.00 91.12 81 LYS A CA 1
ATOM 695 C C . LYS A 1 81 ? 1.658 -4.641 -13.535 1.00 91.12 81 LYS A C 1
ATOM 697 O O . LYS A 1 81 ? 2.841 -4.506 -13.818 1.00 91.12 81 LYS A O 1
ATOM 702 N N . GLU A 1 82 ? 0.659 -4.117 -14.227 1.00 86.69 82 GLU A N 1
ATOM 703 C CA . GLU A 1 82 ? 0.795 -3.314 -15.423 1.00 86.69 82 GLU A CA 1
ATOM 704 C C . GLU A 1 82 ? 0.013 -2.023 -15.218 1.00 86.69 82 GLU A C 1
ATOM 706 O O . GLU A 1 82 ? -1.154 -2.050 -14.824 1.00 86.69 82 GLU A O 1
ATOM 711 N N . CYS A 1 83 ? 0.637 -0.883 -15.495 1.00 78.56 83 CYS A N 1
ATOM 712 C CA . CYS A 1 83 ? -0.070 0.389 -15.525 1.00 78.56 83 CYS A CA 1
ATOM 713 C C . CYS A 1 83 ? 0.305 1.213 -16.759 1.00 78.56 83 CYS A C 1
ATOM 715 O O . CYS A 1 83 ? 1.467 1.309 -17.168 1.00 78.56 83 CYS A O 1
ATOM 717 N N . GLU A 1 84 ? -0.719 1.814 -17.371 1.00 75.69 84 GLU A N 1
ATOM 718 C CA . GLU A 1 84 ? -0.551 2.774 -18.456 1.00 75.69 84 GLU A CA 1
ATOM 719 C C . GLU A 1 84 ? -0.493 4.186 -17.882 1.00 75.69 84 GLU A C 1
ATOM 721 O O . GLU A 1 84 ? -1.499 4.745 -17.440 1.00 75.69 84 GLU A O 1
ATOM 726 N N . ILE A 1 85 ? 0.678 4.810 -17.961 1.00 69.00 85 ILE A N 1
ATOM 727 C CA . ILE A 1 85 ? 0.847 6.187 -17.511 1.00 69.00 85 ILE A CA 1
ATOM 728 C C . ILE A 1 85 ? 0.833 7.100 -18.725 1.00 69.00 85 ILE A C 1
ATOM 730 O O . ILE A 1 85 ? 1.670 7.014 -19.630 1.00 69.00 85 ILE A O 1
ATOM 734 N N . ILE A 1 86 ? -0.148 8.000 -18.741 1.00 65.25 86 ILE A N 1
ATOM 735 C CA . ILE A 1 86 ? -0.307 8.995 -19.796 1.00 65.25 86 ILE A CA 1
ATOM 736 C C . ILE A 1 86 ? 0.459 10.250 -19.386 1.00 65.25 86 ILE A C 1
ATOM 738 O O . ILE A 1 86 ? -0.038 11.091 -18.636 1.00 65.25 86 ILE A O 1
ATOM 742 N N . HIS A 1 87 ? 1.668 10.411 -19.915 1.00 55.47 87 HIS A N 1
ATOM 743 C CA . HIS A 1 87 ? 2.459 11.612 -19.688 1.00 55.47 87 HIS A CA 1
ATOM 744 C C . HIS A 1 87 ? 2.137 12.667 -20.755 1.00 55.47 87 HIS A C 1
ATOM 746 O O . HIS A 1 87 ? 2.383 12.455 -21.940 1.00 55.47 87 HIS A O 1
ATOM 752 N N . GLY A 1 88 ? 1.586 13.815 -20.351 1.00 50.91 88 GLY A N 1
ATOM 753 C CA . GLY A 1 88 ? 1.385 14.964 -21.240 1.00 50.91 88 GLY A CA 1
ATOM 754 C C . GLY A 1 88 ? 0.102 15.749 -20.964 1.00 50.91 88 GLY A C 1
ATOM 755 O O . GLY A 1 88 ? -1.003 15.247 -21.141 1.00 50.91 88 GLY A O 1
ATOM 756 N N . ARG A 1 89 ? 0.243 17.037 -20.615 1.00 53.75 89 ARG A N 1
ATOM 757 C CA . ARG A 1 89 ? -0.896 17.959 -20.401 1.00 53.75 89 ARG A CA 1
ATOM 758 C C . ARG A 1 89 ? -1.667 18.295 -21.686 1.00 53.75 89 ARG A C 1
ATOM 760 O O . ARG A 1 89 ? -2.786 18.788 -21.621 1.00 53.75 89 ARG A O 1
ATOM 767 N N . ARG A 1 90 ? -1.069 18.063 -22.861 1.00 52.75 90 ARG A N 1
ATOM 768 C CA . ARG A 1 90 ? -1.682 18.310 -24.176 1.00 52.75 90 ARG A CA 1
ATOM 769 C C . ARG A 1 90 ? -1.992 16.982 -24.854 1.00 52.75 90 ARG A C 1
ATOM 771 O O . ARG A 1 90 ? -1.109 16.138 -24.965 1.00 52.75 90 ARG A O 1
ATOM 778 N N . ILE A 1 91 ? -3.214 16.846 -25.375 1.00 58.06 91 ILE A N 1
ATOM 779 C CA . ILE A 1 91 ? -3.700 15.650 -26.089 1.00 58.06 91 ILE A CA 1
ATOM 780 C C . ILE A 1 91 ? -2.726 15.213 -27.199 1.00 58.06 91 ILE A C 1
ATOM 782 O O . ILE A 1 91 ? -2.506 14.023 -27.385 1.00 58.06 91 ILE A O 1
ATOM 786 N N . THR A 1 92 ? -2.072 16.167 -27.867 1.00 54.81 92 THR A N 1
ATOM 787 C CA . THR A 1 92 ? -1.137 15.938 -28.982 1.00 54.81 92 THR A CA 1
ATOM 788 C C . THR A 1 92 ? 0.257 15.432 -28.587 1.00 54.81 92 THR A C 1
ATOM 790 O O . THR A 1 92 ? 1.042 15.101 -29.468 1.00 54.81 92 THR A O 1
ATOM 793 N N . ARG A 1 93 ? 0.601 15.382 -27.292 1.00 55.28 93 ARG A N 1
ATOM 794 C CA . ARG A 1 93 ? 1.909 14.908 -26.788 1.00 55.28 93 ARG A CA 1
ATOM 795 C C . ARG A 1 93 ? 1.763 13.879 -25.666 1.00 55.28 93 ARG A C 1
ATOM 797 O O . ARG A 1 93 ? 2.623 13.801 -24.796 1.00 55.28 93 ARG A O 1
ATOM 804 N N . LYS A 1 94 ? 0.654 13.135 -25.658 1.00 56.75 94 LYS A N 1
ATOM 805 C CA . LYS A 1 94 ? 0.444 12.036 -24.715 1.00 56.75 94 LYS A CA 1
ATOM 806 C C . LYS A 1 94 ? 1.420 10.909 -25.046 1.00 56.75 94 LYS A C 1
ATOM 808 O O . LYS A 1 94 ? 1.225 10.189 -26.019 1.00 56.75 94 LYS A O 1
ATOM 813 N N . ILE A 1 95 ? 2.472 10.779 -24.248 1.00 57.22 95 ILE A N 1
ATOM 814 C CA . ILE A 1 95 ? 3.366 9.626 -24.284 1.00 57.22 95 ILE A CA 1
ATOM 815 C C . ILE A 1 95 ? 2.745 8.585 -23.363 1.00 57.22 95 ILE A C 1
ATOM 817 O O . ILE A 1 95 ? 2.626 8.817 -22.159 1.00 57.22 95 ILE A O 1
ATOM 821 N N . LYS A 1 96 ? 2.320 7.462 -23.940 1.00 65.06 96 LYS A N 1
ATOM 822 C CA . LYS A 1 96 ? 1.952 6.280 -23.167 1.00 65.06 96 LYS A CA 1
ATOM 823 C C . LYS A 1 96 ? 3.234 5.564 -22.770 1.00 65.06 96 LYS A C 1
ATOM 825 O O . LYS A 1 96 ? 4.006 5.171 -23.644 1.00 65.06 96 LYS A O 1
ATOM 830 N N . LYS A 1 97 ? 3.474 5.436 -21.471 1.00 68.06 97 LYS A N 1
ATOM 831 C CA . LYS A 1 97 ? 4.495 4.533 -20.947 1.00 68.06 97 LYS A CA 1
ATOM 832 C C . LYS A 1 97 ? 3.792 3.400 -20.223 1.00 68.06 97 LYS A C 1
ATOM 834 O O . LYS A 1 97 ? 2.988 3.661 -19.332 1.00 68.06 97 LYS A O 1
ATOM 839 N N . ASN A 1 98 ? 4.118 2.180 -20.622 1.00 75.12 98 ASN A N 1
ATOM 840 C CA . ASN A 1 98 ? 3.698 0.988 -19.909 1.00 75.12 98 ASN A CA 1
ATOM 841 C C . ASN A 1 98 ? 4.749 0.720 -18.839 1.00 75.12 98 ASN A C 1
ATOM 843 O O . ASN A 1 98 ? 5.940 0.642 -19.151 1.00 75.12 98 ASN A O 1
ATOM 847 N N . TYR A 1 99 ? 4.303 0.633 -17.597 1.00 77.50 99 TYR A N 1
ATOM 848 C CA . TYR A 1 99 ? 5.129 0.248 -16.466 1.00 77.50 99 TYR A CA 1
ATOM 849 C C . TYR A 1 99 ? 4.701 -1.138 -16.015 1.00 77.50 99 TYR A C 1
ATOM 851 O O . TYR A 1 99 ? 3.509 -1.416 -15.906 1.00 77.50 99 TYR A O 1
ATOM 859 N N . THR A 1 100 ? 5.686 -1.995 -15.776 1.00 85.19 100 THR A N 1
ATOM 860 C CA . THR A 1 100 ? 5.491 -3.336 -15.232 1.00 85.19 100 THR A CA 1
ATOM 861 C C . THR A 1 100 ? 6.167 -3.416 -13.873 1.00 85.19 100 THR A C 1
ATOM 863 O O . THR A 1 100 ? 7.319 -2.994 -13.750 1.00 85.19 100 THR A O 1
ATOM 866 N N . GLN A 1 101 ? 5.475 -3.956 -12.876 1.00 88.88 101 GLN A N 1
ATOM 867 C CA . GLN A 1 101 ? 5.976 -4.107 -11.511 1.00 88.88 101 GLN A CA 1
ATOM 868 C C . GLN A 1 101 ? 5.990 -5.582 -11.113 1.00 88.88 101 GLN A C 1
ATOM 870 O O . GLN A 1 101 ? 5.081 -6.338 -11.462 1.00 88.88 101 GLN A O 1
ATOM 875 N N . ASP A 1 102 ? 7.021 -5.989 -10.373 1.00 90.88 102 ASP A N 1
ATOM 876 C CA . ASP A 1 102 ? 7.122 -7.343 -9.833 1.00 90.88 102 ASP A CA 1
ATOM 877 C C . ASP A 1 102 ? 6.278 -7.453 -8.556 1.00 90.88 102 ASP A C 1
ATOM 879 O O . ASP A 1 102 ? 6.717 -7.127 -7.452 1.00 90.88 102 ASP A O 1
ATOM 883 N N . ILE A 1 103 ? 5.026 -7.880 -8.728 1.00 92.69 103 ILE A N 1
ATOM 884 C CA . ILE A 1 103 ? 4.073 -8.053 -7.628 1.00 92.69 103 ILE A CA 1
ATOM 885 C C . ILE A 1 103 ? 4.571 -9.079 -6.607 1.00 92.69 103 ILE A C 1
ATOM 887 O O . ILE A 1 103 ? 4.348 -8.896 -5.410 1.00 92.69 103 ILE A O 1
ATOM 891 N N . ASP A 1 104 ? 5.231 -10.146 -7.058 1.00 92.75 104 ASP A N 1
ATOM 892 C CA . ASP A 1 104 ? 5.695 -11.221 -6.181 1.00 92.75 104 ASP A CA 1
ATOM 893 C C . ASP A 1 104 ? 6.804 -10.710 -5.256 1.00 92.75 104 ASP A C 1
ATOM 895 O O . ASP A 1 104 ? 6.787 -10.955 -4.047 1.00 92.75 104 ASP A O 1
ATOM 899 N N . GLN A 1 105 ? 7.724 -9.913 -5.803 1.00 93.06 105 GLN A N 1
ATOM 900 C CA . GLN A 1 105 ? 8.762 -9.261 -5.017 1.00 93.06 105 GLN A CA 1
ATOM 901 C C . GLN A 1 105 ? 8.183 -8.201 -4.062 1.00 93.06 105 GLN A C 1
ATOM 903 O O . GLN A 1 105 ? 8.623 -8.110 -2.913 1.00 93.06 105 GLN A O 1
ATOM 908 N N . ILE A 1 106 ? 7.179 -7.425 -4.495 1.00 91.88 106 ILE A N 1
ATOM 909 C CA . ILE A 1 106 ? 6.476 -6.470 -3.619 1.00 91.88 106 ILE A CA 1
ATOM 910 C C . ILE A 1 106 ? 5.813 -7.218 -2.456 1.00 91.88 106 ILE A C 1
ATOM 912 O O . ILE A 1 106 ? 5.993 -6.831 -1.302 1.00 91.88 106 ILE A O 1
ATOM 916 N N . GLU A 1 107 ? 5.084 -8.303 -2.726 1.00 94.06 107 GLU A N 1
ATOM 917 C CA . GLU A 1 107 ? 4.452 -9.126 -1.692 1.00 94.06 107 GLU A CA 1
ATOM 918 C C . GLU A 1 107 ? 5.480 -9.637 -0.684 1.00 94.06 107 GLU A C 1
ATOM 920 O O . GLU A 1 107 ? 5.272 -9.500 0.523 1.00 94.06 107 GLU A O 1
ATOM 925 N N . GLN A 1 108 ? 6.608 -10.168 -1.162 1.00 94.06 108 GLN A N 1
ATOM 926 C CA . GLN A 1 108 ? 7.664 -10.671 -0.293 1.00 94.06 108 GLN A CA 1
ATOM 927 C C . GLN A 1 108 ? 8.177 -9.584 0.662 1.00 94.06 108 GLN A C 1
ATOM 929 O O . GLN A 1 108 ? 8.251 -9.817 1.869 1.00 94.06 108 GLN A O 1
ATOM 934 N N . ILE A 1 109 ? 8.470 -8.383 0.154 1.00 92.88 109 ILE A N 1
ATOM 935 C CA . ILE A 1 109 ? 8.935 -7.260 0.982 1.00 92.88 109 ILE A CA 1
ATOM 936 C C . ILE A 1 109 ? 7.882 -6.876 2.024 1.00 92.88 109 ILE A C 1
ATOM 938 O O . ILE A 1 109 ? 8.219 -6.613 3.179 1.00 92.88 109 ILE A O 1
ATOM 942 N N . ILE A 1 110 ? 6.603 -6.868 1.649 1.00 91.62 110 ILE A N 1
ATOM 943 C CA . ILE A 1 110 ? 5.513 -6.538 2.572 1.00 91.62 110 ILE A CA 1
ATOM 944 C C . ILE A 1 110 ? 5.412 -7.584 3.688 1.00 91.62 110 ILE A C 1
ATOM 946 O O . ILE A 1 110 ? 5.304 -7.224 4.863 1.00 91.62 110 ILE A O 1
ATOM 950 N N . LEU A 1 111 ? 5.506 -8.870 3.347 1.00 91.56 111 LEU A N 1
ATOM 951 C CA . LEU A 1 111 ? 5.473 -9.967 4.316 1.00 91.56 111 LEU A CA 1
ATOM 952 C C . LEU A 1 111 ? 6.695 -9.970 5.251 1.00 91.56 111 LEU A C 1
ATOM 954 O O . LEU A 1 111 ? 6.564 -10.344 6.417 1.00 91.56 111 LEU A O 1
ATOM 958 N N . GLU A 1 112 ? 7.861 -9.504 4.792 1.00 92.44 112 GLU A N 1
ATOM 959 C CA . GLU A 1 112 ? 9.058 -9.330 5.631 1.00 92.44 112 GLU A CA 1
ATOM 960 C C . GLU A 1 112 ? 8.895 -8.229 6.692 1.00 92.44 112 GLU A C 1
ATOM 962 O O . GLU A 1 112 ? 9.468 -8.321 7.779 1.00 92.44 112 GLU A O 1
ATOM 967 N N . ILE A 1 113 ? 8.113 -7.183 6.406 1.00 89.75 113 ILE A N 1
ATOM 968 C CA . ILE A 1 113 ? 7.889 -6.069 7.344 1.00 89.75 113 ILE A CA 1
ATOM 969 C C . ILE A 1 113 ? 6.989 -6.501 8.506 1.00 89.75 113 ILE A C 1
ATOM 971 O O . ILE A 1 113 ? 7.154 -6.028 9.637 1.00 89.75 113 ILE A O 1
ATOM 975 N N . GLY A 1 114 ? 6.020 -7.379 8.241 1.00 87.69 114 GLY A N 1
ATOM 976 C CA . GLY A 1 114 ? 5.133 -7.928 9.256 1.00 87.69 114 GLY A CA 1
ATOM 977 C C . GLY A 1 114 ? 3.808 -8.435 8.695 1.00 87.69 114 GLY A C 1
ATOM 978 O O . GLY A 1 114 ? 3.673 -8.752 7.522 1.00 87.69 114 GLY A O 1
ATOM 979 N N . GLN A 1 115 ? 2.800 -8.517 9.565 1.00 87.19 115 GLN A N 1
ATOM 980 C CA . GLN A 1 115 ? 1.467 -8.979 9.177 1.00 87.19 115 GLN A CA 1
ATOM 981 C C . GLN A 1 115 ? 0.633 -7.834 8.588 1.00 87.19 115 GLN A C 1
ATOM 983 O O . GLN A 1 115 ? 0.375 -6.833 9.275 1.00 87.19 115 GLN A O 1
ATOM 988 N N . PHE A 1 116 ? 0.188 -8.025 7.346 1.00 88.88 116 PHE A N 1
ATOM 989 C CA . PHE A 1 116 ? -0.707 -7.144 6.595 1.00 88.88 116 PHE A CA 1
ATOM 990 C C . PHE A 1 116 ? -1.928 -7.925 6.108 1.00 88.88 116 PHE A C 1
ATOM 992 O O . PHE A 1 116 ? -1.868 -9.141 5.932 1.00 88.88 116 PHE A O 1
ATOM 999 N N . ILE A 1 117 ? -3.036 -7.220 5.881 1.00 92.69 117 ILE A N 1
ATOM 1000 C CA . ILE A 1 117 ? -4.196 -7.789 5.194 1.00 92.69 117 ILE A CA 1
ATOM 1001 C C . ILE A 1 117 ? -4.016 -7.536 3.706 1.00 92.69 117 ILE A C 1
ATOM 1003 O O . ILE A 1 117 ? -4.061 -6.388 3.259 1.00 92.69 117 ILE A O 1
ATOM 1007 N N . LEU A 1 118 ? -3.785 -8.618 2.970 1.00 92.88 118 LEU A N 1
ATOM 1008 C CA . LEU A 1 118 ? -3.466 -8.594 1.552 1.00 92.88 118 LEU A CA 1
ATOM 1009 C C . LEU A 1 118 ? -4.569 -9.261 0.734 1.00 92.88 118 LEU A C 1
ATOM 1011 O O . LEU A 1 118 ? -5.189 -10.234 1.164 1.00 92.88 118 LEU A O 1
ATOM 1015 N N . GLU A 1 119 ? -4.779 -8.745 -0.467 1.00 94.50 119 GLU A N 1
ATOM 1016 C CA . GLU A 1 119 ? -5.549 -9.381 -1.528 1.00 94.50 119 GLU A CA 1
ATOM 1017 C C . GLU A 1 119 ? -4.679 -9.386 -2.775 1.00 94.50 119 GLU A C 1
ATOM 1019 O O . GLU A 1 119 ? -4.356 -8.331 -3.321 1.00 94.50 119 GLU A O 1
ATOM 1024 N N . LYS A 1 120 ? -4.277 -10.581 -3.196 1.00 92.62 120 LYS A N 1
ATOM 1025 C CA . LYS A 1 120 ? -3.430 -10.787 -4.363 1.00 92.62 120 LYS A CA 1
ATOM 1026 C C . LYS A 1 120 ? -4.229 -11.446 -5.473 1.00 92.62 120 LYS A C 1
ATOM 1028 O O . LYS A 1 120 ? -4.994 -12.379 -5.232 1.00 92.62 120 LYS A O 1
ATOM 1033 N N . THR A 1 121 ? -4.007 -10.964 -6.683 1.00 93.25 121 THR A N 1
ATOM 1034 C CA . THR A 1 121 ? -4.468 -11.562 -7.932 1.00 93.25 121 THR A CA 1
ATOM 1035 C C . THR A 1 121 ? -3.303 -11.607 -8.918 1.00 93.25 121 THR A C 1
ATOM 1037 O O . THR A 1 121 ? -2.212 -11.119 -8.618 1.00 93.25 121 THR A O 1
ATOM 1040 N N . ASP A 1 122 ? -3.532 -12.166 -10.103 1.00 89.88 122 ASP A N 1
ATOM 1041 C CA . ASP A 1 122 ? -2.521 -12.193 -11.165 1.00 89.88 122 ASP A CA 1
ATOM 1042 C C . ASP A 1 122 ? -2.191 -10.791 -11.714 1.00 89.88 122 ASP A C 1
ATOM 1044 O O . ASP A 1 122 ? -1.128 -10.603 -12.313 1.00 89.88 122 ASP A O 1
ATOM 1048 N N . ASP A 1 123 ? -3.076 -9.814 -11.474 1.00 90.69 123 ASP A N 1
ATOM 1049 C CA . ASP A 1 123 ? -3.005 -8.457 -12.024 1.00 90.69 123 ASP A CA 1
ATOM 1050 C C . ASP A 1 123 ? -2.621 -7.395 -10.989 1.00 90.69 123 ASP A C 1
ATOM 1052 O O . ASP A 1 123 ? -2.165 -6.312 -11.361 1.00 90.69 123 ASP A O 1
ATOM 1056 N N . TYR A 1 124 ? -2.816 -7.656 -9.695 1.00 92.31 124 TYR A N 1
ATOM 1057 C CA . TYR A 1 124 ? -2.521 -6.683 -8.645 1.00 92.31 124 TYR A CA 1
ATOM 1058 C C . TYR A 1 124 ? -2.278 -7.311 -7.271 1.00 92.31 124 TYR A C 1
ATOM 1060 O O . TYR A 1 124 ? -2.775 -8.393 -6.952 1.00 92.31 124 TYR A O 1
ATOM 1068 N N . LEU A 1 125 ? -1.601 -6.553 -6.410 1.00 94.38 125 LEU A N 1
ATOM 1069 C CA . LEU A 1 125 ? -1.537 -6.790 -4.970 1.00 94.38 125 LEU A CA 1
ATOM 1070 C C . LEU A 1 125 ? -2.108 -5.597 -4.216 1.00 94.38 125 LEU A C 1
ATOM 1072 O O . LEU A 1 125 ? -1.624 -4.479 -4.348 1.00 94.38 125 LEU A O 1
ATOM 1076 N N . LYS A 1 126 ? -3.114 -5.835 -3.384 1.00 94.50 126 LYS A N 1
ATOM 1077 C CA . LYS A 1 126 ? -3.777 -4.811 -2.583 1.00 94.50 126 LYS A CA 1
ATOM 1078 C C . LYS A 1 126 ? -3.507 -5.022 -1.101 1.00 94.50 126 LYS A C 1
ATOM 1080 O O . LYS A 1 126 ? -3.629 -6.130 -0.592 1.00 94.50 126 LYS A O 1
ATOM 1085 N N . VAL A 1 127 ? -3.178 -3.938 -0.414 1.00 92.44 127 VAL A N 1
ATOM 1086 C CA . VAL A 1 127 ? -2.914 -3.848 1.020 1.00 92.44 127 VAL A CA 1
ATOM 1087 C C . VAL A 1 127 ? -4.029 -3.036 1.664 1.00 92.44 127 VAL A C 1
ATOM 1089 O O . VAL A 1 127 ? -4.225 -1.870 1.324 1.00 92.44 127 VAL A O 1
ATOM 1092 N N . TYR A 1 128 ? -4.741 -3.627 2.618 1.00 91.19 128 TYR A N 1
ATOM 1093 C CA . TYR A 1 128 ? -5.814 -2.949 3.342 1.00 91.19 128 TYR A CA 1
ATOM 1094 C C . TYR A 1 128 ? -5.297 -2.289 4.622 1.00 91.19 128 TYR A C 1
ATOM 1096 O O . TYR A 1 128 ? -4.631 -2.924 5.445 1.00 91.19 128 TYR A O 1
ATOM 1104 N N . ALA A 1 129 ? -5.653 -1.020 4.812 1.00 88.12 129 ALA A N 1
ATOM 1105 C CA . ALA A 1 129 ? -5.484 -0.311 6.073 1.00 88.12 129 ALA A CA 1
ATOM 1106 C C . ALA A 1 129 ? -6.742 -0.410 6.946 1.00 88.12 129 ALA A C 1
ATOM 1108 O O . ALA A 1 129 ? -6.616 -0.593 8.162 1.00 88.12 129 ALA A O 1
ATOM 1109 N N . TYR A 1 130 ? -7.926 -0.399 6.327 1.00 86.75 130 TYR A N 1
ATOM 1110 C CA . TYR A 1 130 ? -9.212 -0.634 6.985 1.00 86.75 130 TYR A CA 1
ATOM 1111 C C . TYR A 1 130 ? -10.060 -1.652 6.214 1.00 86.75 130 TYR A C 1
ATOM 1113 O O . TYR A 1 130 ? -9.937 -1.772 4.992 1.00 86.75 130 TYR A O 1
ATOM 1121 N N . ARG A 1 131 ? -10.907 -2.397 6.934 1.00 81.69 131 ARG A N 1
ATOM 1122 C CA . ARG A 1 131 ? -11.886 -3.335 6.363 1.00 81.69 131 ARG A CA 1
ATOM 1123 C C . ARG A 1 131 ? -13.145 -3.421 7.213 1.00 81.69 131 ARG A C 1
ATOM 1125 O O . ARG A 1 131 ? -13.040 -3.351 8.460 1.00 81.69 131 ARG A O 1
#

Solvent-accessible surface area (backbone atoms only — not comparable to full-atom values): 7729 Å² total; per-residue (Å²): 109,75,75,55,54,54,51,50,57,48,50,46,63,77,76,31,86,47,76,61,61,50,68,72,57,52,52,51,49,51,46,55,46,36,75,74,31,94,47,49,58,33,39,35,30,36,71,91,45,97,57,77,47,73,48,64,46,73,72,62,88,80,74,83,83,71,77,78,80,51,71,89,41,39,27,33,41,29,34,50,28,64,46,81,44,75,46,54,100,45,86,92,57,55,46,77,44,80,46,77,48,64,52,68,62,52,49,51,55,52,56,72,76,42,86,72,51,72,51,76,58,100,57,34,38,32,41,40,26,44,77

Nearest PDB structures (foldseek):
  5tjb-assembly1_A  TM=3.111E-01  e=5.590E-01  Homo sapiens
  6aye-assembly1_A  TM=3.200E-01  e=8.806E-01  Homo sapiens
  8xb5-assembly1_A  TM=1.559E-01  e=2.564E-01  Acinetobacter phage SH-Ab 15497

Radius of gyration: 15.65 Å; Cα contacts (8 Å, |Δi|>4): 192; chains: 1; bounding box: 34×33×45 Å

Mean predicted aligned error: 8.12 Å